Protein AF-A0A1L9BBX0-F1 (afdb_monomer_lite)

pLDDT: mean 75.52, std 17.62, range [35.19, 96.56]

Organism: NCBI:txid83449

Foldseek 3Di:
DDPVPQQDDQDQWFDDVPWIWGWDWDDPPQKIKIFTATPPPRHGQDIDMAGDDPVWDHKGWGWDPPPPPPHTWIWIDTPVFTFTFDQDPPRHTDTDTDDPVVVVVCCQCPDPVNVCVVVPVPVVVVVVVVVVVVVVVVVVVVVVVVVVVVPVPD

Secondary structure (DSSP, 8-state):
--TTSSSSS--SEEEETTEEEEEEEEE-SSEEEEEEEETTT--EEEEEEEE-SSSSPPPEEEEE-SSSSSPPEEEEE-SS-EEEEEEETTTEEEEEEPPHHHHHHHHHHTSHHHHHHHTT-HHHHHHHHHHHHHHHHHHHHHHHHHHHHTTS--

Structure (mmCIF, N/CA/C/O backbone):
data_AF-A0A1L9BBX0-F1
#
_entry.id   AF-A0A1L9BBX0-F1
#
loop_
_atom_site.group_PDB
_atom_site.id
_atom_site.type_symbol
_atom_site.label_atom_id
_atom_site.label_alt_id
_atom_site.label_comp_id
_atom_site.label_asym_id
_atom_site.label_entity_id
_atom_site.label_seq_id
_atom_site.pdbx_PDB_ins_code
_atom_site.Cartn_x
_atom_site.Cartn_y
_atom_site.Cartn_z
_atom_site.occupancy
_atom_site.B_iso_or_equiv
_atom_site.auth_seq_id
_atom_site.auth_comp_id
_atom_site.auth_asym_id
_atom_site.auth_atom_id
_atom_site.pdbx_PDB_model_num
ATOM 1 N N . MET A 1 1 ? 12.881 8.674 20.510 1.00 35.19 1 MET A N 1
ATOM 2 C CA . MET A 1 1 ? 12.602 7.347 19.919 1.00 35.19 1 MET A CA 1
ATOM 3 C C . MET A 1 1 ? 12.463 7.556 18.422 1.00 35.19 1 MET A C 1
ATOM 5 O O . MET A 1 1 ? 11.718 8.437 18.026 1.00 35.19 1 MET A O 1
ATOM 9 N N . GLY A 1 2 ? 13.317 6.915 17.624 1.00 35.50 2 GLY A N 1
ATOM 10 C CA . GLY A 1 2 ? 13.597 7.347 16.253 1.00 35.50 2 GLY A CA 1
ATOM 11 C C . GLY A 1 2 ? 12.516 6.970 15.239 1.00 35.50 2 GLY A C 1
ATOM 12 O O . GLY A 1 2 ? 12.117 5.810 15.169 1.00 35.50 2 GLY A O 1
ATOM 13 N N . LEU A 1 3 ? 12.173 7.936 14.378 1.00 42.09 3 LEU A N 1
ATOM 14 C CA . LEU A 1 3 ? 11.392 7.817 13.130 1.00 42.09 3 LEU A CA 1
ATOM 15 C C . LEU A 1 3 ? 11.859 6.675 12.189 1.00 42.09 3 LEU A C 1
ATOM 17 O O . LEU A 1 3 ? 11.175 6.315 11.237 1.00 42.09 3 LEU A O 1
ATOM 21 N N . VAL A 1 4 ? 13.023 6.080 12.467 1.00 42.28 4 VAL A N 1
ATOM 22 C CA . VAL A 1 4 ? 13.654 4.971 11.736 1.00 42.28 4 VAL A CA 1
ATOM 23 C C . VAL A 1 4 ? 12.970 3.615 11.995 1.00 42.28 4 VAL A C 1
ATOM 25 O O . VAL A 1 4 ? 13.026 2.737 11.135 1.00 42.28 4 VAL A O 1
ATOM 28 N N . ALA A 1 5 ? 12.295 3.418 13.135 1.00 38.25 5 ALA A N 1
ATOM 29 C CA . ALA A 1 5 ? 11.828 2.086 13.542 1.00 38.25 5 ALA A CA 1
ATOM 30 C C . ALA A 1 5 ? 10.525 1.601 12.864 1.00 38.25 5 ALA A C 1
ATOM 32 O O . ALA A 1 5 ? 10.367 0.394 12.713 1.00 38.25 5 ALA A O 1
ATOM 33 N N . ASN A 1 6 ? 9.645 2.501 12.399 1.00 43.81 6 ASN A N 1
ATOM 34 C CA . ASN A 1 6 ? 8.336 2.135 11.816 1.00 43.81 6 ASN A CA 1
ATOM 35 C C . ASN A 1 6 ? 8.305 2.055 10.283 1.00 43.81 6 ASN A C 1
ATOM 37 O O . ASN A 1 6 ? 7.325 1.599 9.712 1.00 43.81 6 ASN A O 1
ATOM 41 N N . SER A 1 7 ? 9.386 2.435 9.597 1.00 46.88 7 SER A N 1
ATOM 42 C CA . SER A 1 7 ? 9.485 2.265 8.134 1.00 46.88 7 SER A CA 1
ATOM 43 C C . SER A 1 7 ? 9.810 0.830 7.700 1.00 46.88 7 SER A C 1
ATOM 45 O O . SER A 1 7 ? 10.042 0.572 6.521 1.00 46.88 7 SER A O 1
ATOM 47 N N . ARG A 1 8 ? 9.889 -0.097 8.661 1.00 50.03 8 ARG A N 1
ATOM 48 C CA . ARG A 1 8 ? 10.220 -1.501 8.444 1.00 50.03 8 ARG A CA 1
ATOM 49 C C . ARG A 1 8 ? 9.019 -2.362 8.799 1.00 50.03 8 ARG A C 1
ATOM 51 O O . ARG A 1 8 ? 8.693 -2.464 9.977 1.00 50.03 8 ARG A O 1
ATOM 58 N N . ARG A 1 9 ? 8.547 -3.086 7.783 1.00 59.00 9 ARG A N 1
ATOM 59 C CA . ARG A 1 9 ? 7.517 -4.136 7.758 1.00 59.00 9 ARG A CA 1
ATOM 60 C C . ARG A 1 9 ? 6.216 -3.594 7.214 1.00 59.00 9 ARG A C 1
ATOM 62 O O . ARG A 1 9 ? 5.611 -2.715 7.814 1.00 59.00 9 ARG A O 1
ATOM 69 N N . ASP A 1 10 ? 5.840 -4.163 6.075 1.00 72.38 10 ASP A N 1
ATOM 70 C CA . ASP A 1 10 ? 4.476 -4.143 5.578 1.00 72.38 10 ASP A CA 1
ATOM 71 C C . ASP A 1 10 ? 3.521 -4.251 6.774 1.00 72.38 10 ASP A C 1
ATOM 73 O O . ASP A 1 10 ? 3.577 -5.265 7.482 1.00 72.38 10 ASP A O 1
ATOM 77 N N . PRO A 1 11 ? 2.738 -3.201 7.073 1.00 85.56 11 PRO A N 1
ATOM 78 C CA . PRO A 1 11 ? 1.849 -3.225 8.215 1.00 85.56 11 PRO A CA 1
ATOM 79 C C . PRO A 1 11 ? 0.874 -4.387 8.052 1.00 85.56 11 PRO A C 1
ATOM 81 O O . PRO A 1 11 ? 0.334 -4.608 6.972 1.00 85.56 11 PRO A O 1
ATOM 84 N N . ASP A 1 12 ? 0.653 -5.127 9.132 1.00 90.94 12 ASP A N 1
ATOM 85 C CA . ASP A 1 12 ? -0.443 -6.089 9.249 1.00 90.94 12 ASP A CA 1
ATOM 86 C C . ASP A 1 12 ? -1.745 -5.399 9.682 1.00 90.94 12 ASP A C 1
ATOM 88 O O . ASP A 1 12 ? -2.840 -5.944 9.525 1.00 90.94 12 ASP A O 1
ATOM 92 N N . THR A 1 13 ? -1.622 -4.183 10.216 1.00 91.50 13 THR A N 1
ATOM 93 C CA . THR A 1 13 ? -2.708 -3.350 10.716 1.00 91.50 13 THR A CA 1
ATOM 94 C C . THR A 1 13 ? -2.403 -1.868 10.512 1.00 91.50 13 THR A C 1
ATOM 96 O O . THR A 1 13 ? -1.253 -1.439 10.610 1.00 91.50 13 THR A O 1
ATOM 99 N N . VAL A 1 14 ? -3.440 -1.079 10.229 1.00 91.00 14 VAL A N 1
ATOM 100 C CA . VAL A 1 14 ? -3.355 0.380 10.070 1.00 91.00 14 VAL A CA 1
ATOM 101 C C . VAL A 1 14 ? -4.520 1.025 10.805 1.00 91.00 14 VAL A C 1
ATOM 103 O O . VAL A 1 14 ? -5.644 0.526 10.739 1.00 91.00 14 VAL A O 1
ATOM 106 N N . SER A 1 15 ? -4.259 2.125 11.504 1.00 89.81 15 SER A N 1
ATOM 107 C CA . SER A 1 15 ? -5.281 2.886 12.219 1.00 89.81 15 SER A CA 1
ATOM 108 C C . SER A 1 15 ? -5.286 4.329 11.734 1.00 89.81 15 SER A C 1
ATOM 110 O O . SER A 1 15 ? -4.220 4.929 11.646 1.00 89.81 15 SER A O 1
ATOM 112 N N . TRP A 1 16 ? -6.479 4.857 11.466 1.00 88.56 16 TRP A N 1
ATOM 113 C CA . TRP A 1 16 ? -6.719 6.259 11.120 1.00 88.56 16 TRP A CA 1
ATOM 114 C C . TRP A 1 16 ? -7.824 6.799 12.018 1.00 88.56 16 TRP A C 1
ATOM 116 O O . TRP A 1 16 ? -8.977 6.356 11.930 1.00 88.56 16 TRP A O 1
ATOM 126 N N . GLY A 1 17 ? -7.484 7.724 12.914 1.00 84.62 17 GLY A N 1
ATOM 127 C CA . GLY A 1 17 ? -8.410 8.196 13.943 1.00 84.62 17 GLY A CA 1
ATOM 128 C C . GLY A 1 17 ? -9.029 7.046 14.757 1.00 84.62 17 GLY A C 1
ATOM 129 O O . GLY A 1 17 ? -8.342 6.334 15.486 1.00 84.62 17 GLY A O 1
ATOM 130 N N . ASN A 1 18 ? -10.350 6.859 14.651 1.00 86.56 18 ASN A N 1
ATOM 131 C CA . ASN A 1 18 ? -11.093 5.803 15.355 1.00 86.56 18 ASN A CA 1
ATOM 132 C C . ASN A 1 18 ? -11.300 4.515 14.537 1.00 86.56 18 ASN A C 1
ATOM 134 O O . ASN A 1 18 ? -11.913 3.573 15.043 1.00 86.56 18 ASN A O 1
ATOM 138 N N . ALA A 1 19 ? -10.830 4.469 13.290 1.00 89.50 19 ALA A N 1
ATOM 139 C CA . ALA A 1 19 ? -10.958 3.311 12.419 1.00 89.50 19 ALA A CA 1
ATOM 140 C C . ALA A 1 19 ? -9.677 2.468 12.450 1.00 89.50 19 ALA A C 1
ATOM 142 O O . ALA A 1 19 ? -8.565 2.995 12.431 1.00 89.50 19 ALA A O 1
ATOM 143 N N . THR A 1 20 ? -9.828 1.142 12.462 1.00 92.50 20 THR A N 1
ATOM 144 C CA . THR A 1 20 ? -8.709 0.197 12.360 1.00 92.50 20 THR A CA 1
ATOM 145 C C . THR A 1 20 ? -8.972 -0.796 11.241 1.00 92.50 20 THR A C 1
ATOM 147 O O . THR A 1 20 ? -10.045 -1.400 11.168 1.00 92.50 20 THR A O 1
ATOM 150 N N . PHE A 1 21 ? -7.956 -1.006 10.413 1.00 93.88 21 PHE A N 1
ATOM 151 C CA . PHE A 1 21 ? -7.973 -1.901 9.271 1.00 93.88 21 PHE A CA 1
ATOM 152 C C . PHE A 1 21 ? -6.927 -3.000 9.453 1.00 93.88 21 PHE A C 1
ATOM 154 O O . PHE A 1 21 ? -5.814 -2.752 9.917 1.00 93.88 21 PHE A O 1
ATOM 161 N N . LEU A 1 22 ? -7.297 -4.224 9.095 1.00 95.31 22 LEU A N 1
ATOM 162 C CA . LEU A 1 22 ? -6.390 -5.353 8.945 1.00 95.31 22 LEU A CA 1
ATOM 163 C C . LEU A 1 22 ? -5.882 -5.369 7.507 1.00 95.31 22 LEU A C 1
ATOM 165 O O . LEU A 1 22 ? -6.669 -5.246 6.573 1.00 95.31 22 LEU A O 1
ATOM 169 N N . VAL A 1 23 ? -4.588 -5.581 7.326 1.00 94.94 23 VAL A N 1
ATOM 170 C CA . VAL A 1 23 ? -3.964 -5.685 6.009 1.00 94.94 23 VAL A CA 1
ATOM 171 C C . VAL A 1 23 ? -3.720 -7.158 5.714 1.00 94.94 23 VAL A C 1
ATOM 173 O O . VAL A 1 23 ? -3.018 -7.846 6.458 1.00 94.94 23 VAL A O 1
ATOM 176 N N . LYS A 1 24 ? -4.307 -7.673 4.631 1.00 95.62 24 LYS A N 1
ATOM 177 C CA . LYS A 1 24 ? -4.104 -9.063 4.205 1.00 95.62 24 LYS A CA 1
ATOM 178 C C . LYS A 1 24 ? -3.617 -9.137 2.775 1.00 95.62 24 LYS A C 1
ATOM 180 O O . LYS A 1 24 ? -4.115 -8.449 1.896 1.00 95.62 24 LYS A O 1
ATOM 185 N N . ARG A 1 25 ? -2.671 -10.041 2.544 1.00 94.38 25 ARG A N 1
ATOM 186 C CA . ARG A 1 25 ? -2.171 -10.368 1.210 1.00 94.38 25 ARG A CA 1
ATOM 187 C C . ARG A 1 25 ? -2.955 -11.548 0.652 1.00 94.38 25 ARG A C 1
ATOM 189 O O . ARG A 1 25 ? -3.165 -12.535 1.357 1.00 94.38 25 ARG A O 1
ATOM 196 N N . ARG A 1 26 ? -3.363 -11.450 -0.608 1.00 95.00 26 ARG A N 1
ATOM 197 C CA . ARG A 1 26 ? -4.092 -12.487 -1.338 1.00 95.00 26 ARG A CA 1
ATOM 198 C C . ARG A 1 26 ? -3.402 -12.752 -2.669 1.00 95.00 26 ARG A C 1
ATOM 200 O O . ARG A 1 26 ? -3.229 -11.847 -3.478 1.00 95.00 26 ARG A O 1
ATOM 207 N N . ASP A 1 27 ? -2.995 -13.998 -2.867 1.00 93.62 27 ASP A N 1
ATOM 208 C CA . ASP A 1 27 ? -2.361 -14.455 -4.102 1.00 93.62 27 ASP A CA 1
ATOM 209 C C . ASP A 1 27 ? -3.410 -14.611 -5.216 1.00 93.62 27 ASP A C 1
ATOM 211 O O . ASP A 1 27 ? -4.461 -15.223 -5.008 1.00 93.62 27 ASP A O 1
ATOM 215 N N . LEU A 1 28 ? -3.131 -14.026 -6.382 1.00 93.31 28 LEU A N 1
ATOM 216 C CA . LEU A 1 28 ? -3.946 -14.088 -7.599 1.00 93.31 28 LEU A CA 1
ATOM 217 C C . LEU A 1 28 ? -3.204 -14.810 -8.745 1.00 93.31 28 LEU A C 1
ATOM 219 O O . LEU A 1 28 ? -3.579 -14.692 -9.912 1.00 93.31 28 LEU A O 1
ATOM 223 N N . GLY A 1 29 ? -2.133 -15.545 -8.435 1.00 90.62 29 GLY A N 1
ATOM 224 C CA . GLY A 1 29 ? -1.326 -16.330 -9.366 1.00 90.62 29 GLY A CA 1
ATOM 225 C C . GLY A 1 29 ? -0.217 -15.517 -10.035 1.00 90.62 29 GLY A C 1
ATOM 226 O O . GLY A 1 29 ? 0.960 -15.770 -9.805 1.00 90.62 29 GLY A O 1
ATOM 227 N N . GLN A 1 30 ? -0.579 -14.549 -10.883 1.00 89.00 30 GLN A N 1
ATOM 228 C CA . GLN A 1 30 ? 0.385 -13.650 -11.557 1.00 89.00 30 GLN A CA 1
ATOM 229 C C . GLN A 1 30 ? 0.429 -12.239 -10.953 1.00 89.00 30 GLN A C 1
ATOM 231 O O . GLN A 1 30 ? 1.127 -11.350 -11.450 1.00 89.00 30 GLN A O 1
ATOM 236 N N . ALA A 1 31 ? -0.339 -12.031 -9.892 1.00 92.38 31 ALA A N 1
ATOM 237 C CA . ALA A 1 31 ? -0.417 -10.793 -9.147 1.00 92.38 31 ALA A CA 1
ATOM 238 C C . ALA A 1 31 ? -0.665 -11.106 -7.673 1.00 92.38 31 ALA A C 1
ATOM 240 O O . ALA A 1 31 ? -1.141 -12.185 -7.318 1.00 92.38 31 ALA A O 1
ATOM 241 N N . MET A 1 32 ? -0.399 -10.126 -6.824 1.00 94.00 32 MET A N 1
ATOM 242 C CA . MET A 1 32 ? -0.741 -10.155 -5.413 1.00 94.00 32 MET A CA 1
ATOM 243 C C . MET A 1 32 ? -1.624 -8.956 -5.107 1.00 94.00 32 MET A C 1
ATOM 245 O O . MET A 1 32 ? -1.288 -7.828 -5.462 1.00 94.00 32 MET A O 1
ATOM 249 N N . ALA A 1 33 ? -2.747 -9.217 -4.446 1.00 95.19 33 ALA A N 1
ATOM 250 C CA . ALA A 1 33 ? -3.599 -8.191 -3.875 1.00 95.19 33 ALA A CA 1
ATOM 251 C C . ALA A 1 33 ? -3.255 -7.961 -2.401 1.00 95.19 33 ALA A C 1
ATOM 253 O O . ALA A 1 33 ? -2.892 -8.889 -1.674 1.00 95.19 33 ALA A O 1
ATOM 254 N N . ILE A 1 34 ? -3.397 -6.720 -1.967 1.00 95.50 34 ILE A N 1
ATOM 255 C CA . ILE A 1 34 ? -3.357 -6.275 -0.587 1.00 95.50 34 ILE A CA 1
ATOM 256 C C . ILE A 1 34 ? -4.735 -5.706 -0.276 1.00 95.50 34 ILE A C 1
ATOM 258 O O . ILE A 1 34 ? -5.092 -4.632 -0.752 1.00 95.50 34 ILE A O 1
ATOM 262 N N . ASP A 1 35 ? -5.497 -6.444 0.518 1.00 96.56 35 ASP A N 1
ATOM 263 C CA . ASP A 1 35 ? -6.831 -6.072 0.961 1.00 96.56 35 ASP A CA 1
ATOM 264 C C . ASP A 1 35 ? -6.734 -5.348 2.319 1.00 96.56 35 ASP A C 1
ATOM 266 O O . ASP A 1 35 ? -6.091 -5.840 3.253 1.00 96.56 35 ASP A O 1
ATOM 270 N N . PHE A 1 36 ? -7.405 -4.202 2.443 1.00 95.62 36 PHE A N 1
ATOM 271 C CA . PHE A 1 36 ? -7.605 -3.469 3.695 1.00 95.62 36 PHE A CA 1
ATOM 272 C C . PHE A 1 36 ? -8.991 -3.810 4.230 1.00 95.62 36 PHE A C 1
ATOM 274 O O . PHE A 1 36 ? -9.999 -3.311 3.735 1.00 95.62 36 PHE A O 1
ATOM 281 N N . LEU A 1 37 ? -9.062 -4.685 5.226 1.00 95.44 37 LEU A N 1
ATOM 282 C CA . LEU A 1 37 ? -10.319 -5.147 5.803 1.00 95.44 37 LEU A CA 1
ATOM 283 C C . LEU A 1 37 ? -10.650 -4.323 7.037 1.00 95.44 37 LEU A C 1
ATOM 285 O O . LEU A 1 37 ? -9.800 -4.173 7.915 1.00 95.44 37 LEU A O 1
ATOM 289 N N . ARG A 1 38 ? -11.878 -3.827 7.158 1.00 93.81 38 ARG A N 1
ATOM 290 C CA . ARG A 1 38 ? -12.295 -3.154 8.391 1.00 93.81 38 ARG A CA 1
ATOM 291 C C . ARG A 1 38 ? -12.325 -4.163 9.532 1.00 93.81 38 ARG A C 1
ATOM 293 O O . ARG A 1 38 ? -12.735 -5.311 9.361 1.00 93.81 38 ARG A O 1
ATOM 300 N N . ARG A 1 39 ? -11.840 -3.761 10.704 1.00 93.19 39 ARG A N 1
ATOM 301 C CA . ARG A 1 39 ? -11.717 -4.672 11.848 1.00 93.19 39 ARG A CA 1
ATOM 302 C C . ARG A 1 39 ? -13.062 -5.018 12.498 1.00 93.19 39 ARG A C 1
ATOM 304 O O . ARG A 1 39 ? -13.150 -6.049 13.159 1.00 93.19 39 ARG A O 1
ATOM 311 N N . ASP A 1 40 ? -14.063 -4.160 12.352 1.00 92.25 40 ASP A N 1
ATOM 312 C CA . ASP A 1 40 ? -15.390 -4.283 12.959 1.00 92.25 40 ASP A CA 1
ATOM 313 C C . ASP A 1 40 ? -16.285 -5.305 12.246 1.00 92.25 40 ASP A C 1
ATOM 315 O O . ASP A 1 40 ? -16.916 -6.122 12.914 1.00 92.25 40 ASP A O 1
ATOM 319 N N . ASP A 1 41 ? -16.314 -5.290 10.913 1.00 93.12 41 ASP A N 1
ATOM 320 C CA . ASP A 1 41 ? -17.180 -6.154 10.099 1.00 93.12 41 ASP A CA 1
ATOM 321 C C . ASP A 1 41 ? -16.413 -7.161 9.218 1.00 93.12 41 ASP A C 1
ATOM 323 O O . ASP A 1 41 ? -17.004 -8.111 8.702 1.00 93.12 41 ASP A O 1
ATOM 327 N N . GLY A 1 42 ? -15.094 -7.000 9.072 1.00 93.44 42 GLY A N 1
ATOM 328 C CA . GLY A 1 42 ? -14.256 -7.840 8.218 1.00 93.44 42 GLY A CA 1
ATOM 329 C C . GLY A 1 42 ? -14.431 -7.589 6.718 1.00 93.44 42 GLY A C 1
ATOM 330 O O . GLY A 1 42 ? -13.843 -8.321 5.921 1.00 93.44 42 GLY A O 1
ATOM 331 N N . ASN A 1 43 ? -15.209 -6.584 6.312 1.00 94.38 43 ASN A N 1
ATOM 332 C CA . ASN A 1 43 ? -15.413 -6.245 4.911 1.00 94.38 43 ASN A CA 1
ATOM 333 C C . ASN A 1 43 ? -14.169 -5.571 4.331 1.00 94.38 43 ASN A C 1
ATOM 335 O O . ASN A 1 43 ? -13.488 -4.788 4.997 1.00 94.38 43 ASN A O 1
ATOM 339 N N . VAL A 1 44 ? -13.887 -5.849 3.058 1.00 94.88 44 VAL A N 1
ATOM 340 C CA . VAL A 1 44 ? -12.811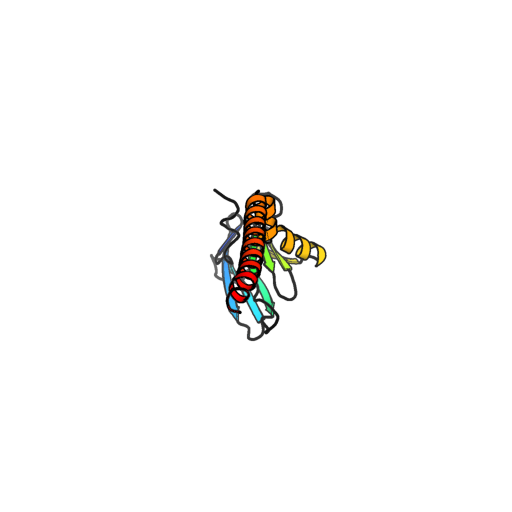 -5.180 2.318 1.00 94.88 44 VAL A CA 1
ATOM 341 C C . VAL A 1 44 ? -13.229 -3.734 2.058 1.00 94.88 44 VAL A C 1
ATOM 343 O O . VAL A 1 44 ? -14.217 -3.485 1.372 1.00 94.88 44 VAL A O 1
ATOM 346 N N . ALA A 1 45 ? -12.489 -2.789 2.630 1.00 94.25 45 ALA A N 1
ATOM 347 C CA . ALA A 1 45 ? -12.672 -1.362 2.405 1.00 94.25 45 ALA A CA 1
ATOM 348 C C . ALA A 1 45 ? -11.966 -0.889 1.131 1.00 94.25 45 ALA A C 1
ATOM 350 O O . ALA A 1 45 ? -12.502 -0.029 0.444 1.00 94.25 45 ALA A O 1
ATOM 351 N N . GLU A 1 46 ? -10.790 -1.447 0.835 1.00 95.50 46 GLU A N 1
ATOM 352 C CA . GLU A 1 46 ? -10.009 -1.152 -0.369 1.00 95.50 46 GLU A CA 1
ATOM 353 C C . GLU A 1 46 ? -9.076 -2.322 -0.705 1.00 95.50 46 GLU A C 1
ATOM 355 O O . GLU A 1 46 ? -8.707 -3.098 0.183 1.00 95.50 46 GLU A O 1
ATOM 360 N N . SER A 1 47 ? -8.695 -2.454 -1.976 1.00 95.62 47 SER A N 1
ATOM 361 C CA . SER A 1 47 ? -7.740 -3.460 -2.441 1.00 95.62 47 SER A CA 1
ATOM 362 C C . SER A 1 47 ? -6.762 -2.866 -3.450 1.00 95.62 47 SER A C 1
ATOM 364 O O . SER A 1 47 ? -7.165 -2.263 -4.440 1.00 95.62 47 SER A O 1
ATOM 366 N N . ILE A 1 48 ? -5.468 -3.082 -3.225 1.00 94.44 48 ILE A N 1
ATOM 367 C CA . ILE A 1 48 ? -4.410 -2.742 -4.183 1.00 94.44 48 ILE A CA 1
ATOM 368 C C . ILE A 1 48 ? -3.865 -4.034 -4.762 1.00 94.44 48 ILE A C 1
ATOM 370 O O . ILE A 1 48 ? -3.521 -4.937 -4.007 1.00 94.44 48 ILE A O 1
ATOM 374 N N . ALA A 1 49 ? -3.718 -4.122 -6.080 1.00 93.88 49 ALA A N 1
ATOM 375 C CA . ALA A 1 49 ? -3.116 -5.281 -6.723 1.00 93.88 49 ALA A CA 1
ATOM 376 C C . ALA A 1 49 ? -1.909 -4.879 -7.566 1.00 93.88 49 ALA A C 1
ATOM 378 O O . ALA A 1 49 ? -1.918 -3.856 -8.240 1.00 93.88 49 ALA A O 1
ATOM 379 N N . GLY A 1 50 ? -0.874 -5.713 -7.551 1.00 90.81 50 GLY A N 1
ATOM 380 C CA . GLY A 1 50 ? 0.298 -5.537 -8.400 1.00 90.81 50 GLY A CA 1
ATOM 381 C C . GLY A 1 50 ? 0.812 -6.864 -8.926 1.00 90.81 50 G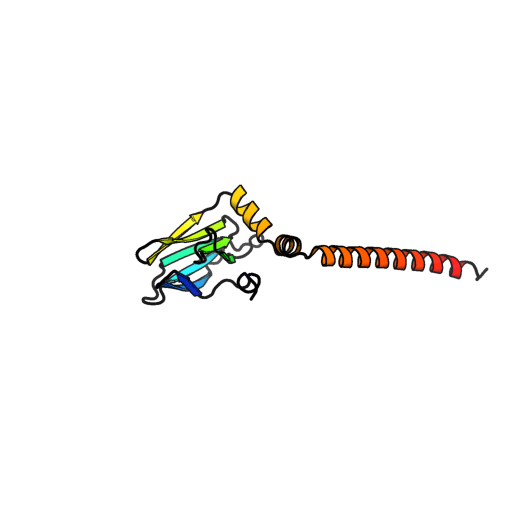LY A C 1
ATOM 382 O O . GLY A 1 50 ? 0.652 -7.902 -8.279 1.00 90.81 50 GLY A O 1
ATOM 383 N N . ARG A 1 51 ? 1.422 -6.834 -10.110 1.00 89.56 51 ARG A N 1
ATOM 384 C CA . ARG A 1 51 ? 2.014 -8.018 -10.742 1.00 89.56 51 ARG A CA 1
ATOM 385 C C . ARG A 1 51 ? 3.217 -8.528 -9.946 1.00 89.56 51 ARG A C 1
ATOM 387 O O . ARG A 1 51 ? 3.964 -7.743 -9.375 1.00 89.56 51 ARG A O 1
ATOM 394 N N . THR A 1 52 ? 3.402 -9.846 -9.937 1.00 85.06 52 THR A N 1
ATOM 395 C CA . THR A 1 52 ? 4.473 -10.542 -9.194 1.00 85.06 52 THR A CA 1
ATOM 396 C C . THR A 1 52 ? 5.274 -11.480 -10.099 1.00 85.06 52 THR A C 1
ATOM 398 O O . THR A 1 52 ? 5.573 -12.614 -9.724 1.00 85.06 52 THR A O 1
ATOM 401 N N . ASP A 1 53 ? 5.541 -11.063 -11.339 1.00 82.94 53 ASP A N 1
ATOM 402 C CA . ASP A 1 53 ? 6.348 -11.859 -12.267 1.00 82.94 53 ASP A CA 1
ATOM 403 C C . ASP A 1 53 ? 7.847 -11.861 -11.894 1.00 82.94 53 ASP A C 1
ATOM 405 O O . ASP A 1 53 ? 8.259 -11.265 -10.906 1.00 82.94 53 ASP A O 1
ATOM 409 N N . LEU A 1 54 ? 8.683 -12.561 -12.671 1.00 73.00 54 LEU A N 1
ATOM 410 C CA . LEU A 1 54 ? 10.114 -12.738 -12.369 1.00 73.00 54 LEU A CA 1
ATOM 411 C C . LEU A 1 54 ? 10.924 -11.429 -12.311 1.00 73.00 54 LEU A C 1
ATOM 413 O O . LEU A 1 54 ? 12.061 -11.451 -11.844 1.00 73.00 54 LEU A O 1
ATOM 417 N N . VAL A 1 55 ? 10.381 -10.325 -12.828 1.00 84.00 55 VAL A N 1
ATOM 418 C CA . VAL A 1 55 ? 11.036 -9.010 -12.855 1.00 84.00 55 VAL A CA 1
ATOM 419 C C . VAL A 1 55 ? 10.431 -8.080 -11.803 1.00 84.00 55 VAL A C 1
ATOM 421 O O . VAL A 1 55 ? 11.123 -7.210 -11.280 1.00 84.00 55 VAL A O 1
ATOM 424 N N . CYS A 1 56 ? 9.154 -8.275 -11.484 1.00 80.00 56 CYS A N 1
ATOM 425 C CA . CYS A 1 56 ? 8.400 -7.445 -10.563 1.00 80.00 56 CYS A CA 1
ATOM 426 C C . CYS A 1 56 ? 8.521 -7.913 -9.108 1.00 80.00 56 CYS A C 1
ATOM 428 O O . CYS A 1 56 ? 8.168 -9.040 -8.757 1.00 80.00 56 CYS A O 1
ATOM 430 N N . GLU A 1 57 ? 8.932 -7.002 -8.227 1.00 80.56 57 GLU A N 1
ATOM 431 C CA . GLU A 1 57 ? 8.825 -7.226 -6.786 1.00 80.56 57 GLU A CA 1
ATOM 432 C C . GLU A 1 57 ? 7.348 -7.225 -6.345 1.00 80.56 57 GLU A C 1
ATOM 434 O O . GLU A 1 57 ? 6.529 -6.491 -6.913 1.00 80.56 57 GLU A O 1
ATOM 439 N N . PRO A 1 58 ? 6.976 -8.034 -5.334 1.00 82.19 58 PRO A N 1
ATOM 440 C CA . PRO A 1 58 ? 5.633 -7.998 -4.775 1.00 82.19 58 PRO A CA 1
ATOM 441 C C . PRO A 1 58 ? 5.242 -6.613 -4.249 1.00 82.19 58 PRO A C 1
ATOM 443 O O . PRO A 1 58 ? 6.108 -5.853 -3.827 1.00 82.19 58 PRO A O 1
ATOM 446 N N . PRO A 1 59 ? 3.937 -6.289 -4.190 1.00 87.31 59 PRO A N 1
ATOM 447 C CA . PRO A 1 59 ? 3.483 -5.031 -3.618 1.00 87.31 59 PRO A CA 1
ATOM 448 C C . PRO A 1 59 ? 4.021 -4.811 -2.200 1.00 87.31 59 PRO A C 1
ATOM 450 O O . PRO A 1 59 ? 3.900 -5.689 -1.336 1.00 87.31 59 PRO A O 1
ATOM 453 N N . HIS A 1 60 ? 4.580 -3.631 -1.957 1.00 86.50 60 HIS A N 1
ATOM 454 C CA . HIS A 1 60 ? 5.147 -3.222 -0.675 1.00 86.50 60 HIS A CA 1
ATOM 455 C C . HIS A 1 60 ? 4.378 -2.045 -0.096 1.00 86.50 60 HIS A C 1
ATOM 457 O O . HIS A 1 60 ? 3.929 -1.171 -0.836 1.00 86.50 60 HIS A O 1
ATOM 463 N N . LEU A 1 61 ? 4.253 -2.022 1.228 1.00 88.12 61 LEU A N 1
ATOM 464 C CA . LEU A 1 61 ? 3.559 -0.988 1.979 1.00 88.12 61 LEU A CA 1
ATOM 465 C C . LEU A 1 61 ? 4.478 -0.322 3.000 1.00 88.12 61 LEU A C 1
ATOM 467 O O . LEU A 1 61 ? 5.314 -0.964 3.640 1.00 88.12 61 LEU A O 1
ATOM 471 N N . MET A 1 62 ? 4.274 0.974 3.203 1.00 86.56 62 MET A N 1
ATOM 472 C CA . MET A 1 62 ? 4.990 1.775 4.188 1.00 86.56 62 MET A CA 1
ATOM 473 C C . MET A 1 62 ? 4.050 2.797 4.816 1.00 86.56 62 MET A C 1
ATOM 475 O O . MET A 1 62 ? 3.217 3.372 4.129 1.00 86.56 62 MET A O 1
ATOM 479 N N . LEU A 1 63 ? 4.224 3.070 6.106 1.00 85.75 63 LEU A N 1
ATOM 480 C CA . LEU A 1 63 ? 3.534 4.172 6.774 1.00 85.75 63 LEU A CA 1
ATOM 481 C C . LEU A 1 63 ? 4.370 5.448 6.655 1.00 85.75 63 LEU A C 1
ATOM 483 O O . LEU A 1 63 ? 5.548 5.454 7.032 1.00 85.75 63 LEU A O 1
ATOM 487 N N . LEU A 1 64 ? 3.771 6.505 6.117 1.00 82.19 64 LEU A N 1
ATOM 488 C CA . LEU A 1 64 ? 4.381 7.815 5.916 1.00 82.19 64 LEU A CA 1
ATOM 489 C C . LEU A 1 64 ? 3.369 8.887 6.305 1.00 82.19 64 LEU A C 1
ATOM 491 O O . LEU A 1 64 ? 2.288 8.897 5.750 1.00 82.19 64 LEU A O 1
ATOM 495 N N . ASP A 1 65 ? 3.748 9.779 7.213 1.00 83.06 65 ASP A N 1
ATOM 496 C CA . ASP A 1 65 ? 3.023 11.026 7.476 1.00 83.06 65 ASP A CA 1
ATOM 497 C C . ASP A 1 65 ? 3.446 12.041 6.401 1.00 83.06 65 ASP A C 1
ATOM 499 O O . ASP A 1 65 ? 4.576 12.550 6.418 1.00 83.06 65 ASP A O 1
ATOM 503 N N . ARG A 1 66 ? 2.608 12.192 5.370 1.00 80.62 66 ARG A N 1
ATOM 504 C CA . ARG A 1 66 ? 2.913 12.959 4.155 1.00 80.62 66 ARG A CA 1
ATOM 505 C C . ARG A 1 66 ? 2.695 14.453 4.355 1.00 80.62 66 ARG A C 1
ATOM 507 O O . ARG A 1 66 ? 3.449 15.243 3.780 1.00 80.62 66 ARG A O 1
ATOM 514 N N . ASP A 1 67 ? 1.668 14.836 5.100 1.00 81.12 67 ASP A N 1
ATOM 515 C CA . ASP A 1 67 ? 1.243 16.227 5.268 1.00 81.12 67 ASP A CA 1
ATOM 516 C C . ASP A 1 67 ? 1.611 16.830 6.636 1.00 81.12 67 ASP A C 1
ATOM 518 O O . ASP A 1 67 ? 1.521 18.049 6.811 1.00 81.12 67 ASP A O 1
ATOM 522 N N . GLY A 1 68 ? 2.159 16.025 7.549 1.00 79.69 68 GLY A N 1
ATOM 523 C CA . GLY A 1 68 ? 2.658 16.459 8.849 1.00 79.69 68 GLY A CA 1
ATOM 524 C C . GLY A 1 68 ? 1.555 16.656 9.883 1.00 79.69 68 GLY A C 1
ATOM 525 O O . GLY A 1 68 ? 1.771 17.399 10.848 1.00 79.69 68 GLY A O 1
ATOM 526 N N . ASP A 1 69 ? 0.382 16.056 9.681 1.00 79.75 69 ASP A N 1
ATOM 527 C CA . ASP A 1 69 ? -0.752 16.153 10.601 1.00 79.75 69 ASP A CA 1
ATOM 528 C C . ASP A 1 69 ? -0.652 15.180 11.796 1.00 79.75 69 ASP A C 1
ATOM 530 O O . ASP A 1 69 ? -1.393 15.311 12.776 1.00 79.75 69 ASP A O 1
ATOM 534 N N . GLY A 1 70 ? 0.332 14.274 11.768 1.00 79.56 70 GLY A N 1
ATOM 535 C CA . GLY A 1 70 ? 0.583 13.269 12.797 1.00 79.56 70 GLY A CA 1
ATOM 536 C C . GLY A 1 70 ? -0.160 11.945 12.588 1.00 79.56 70 GLY A C 1
ATOM 537 O O . GLY A 1 70 ? 0.066 11.011 13.365 1.00 79.56 70 GLY A O 1
ATOM 538 N N . GLU A 1 71 ? -0.991 11.828 11.554 1.00 82.38 71 GLU A N 1
ATOM 539 C CA . GLU A 1 71 ? -1.641 10.598 11.109 1.00 82.38 71 GLU A CA 1
ATOM 540 C C . GLU A 1 71 ? -0.894 10.051 9.882 1.00 82.38 71 GLU A C 1
ATOM 542 O O . GLU A 1 71 ? -0.768 10.690 8.847 1.00 82.38 71 GLU A O 1
ATOM 547 N N . ALA A 1 72 ? -0.370 8.827 9.969 1.00 84.31 72 ALA A N 1
ATOM 548 C CA . ALA A 1 72 ? 0.394 8.266 8.856 1.00 84.31 72 ALA A CA 1
ATOM 549 C C . ALA A 1 72 ? -0.524 7.725 7.750 1.00 84.31 72 ALA A C 1
ATOM 551 O O . ALA A 1 72 ? -1.383 6.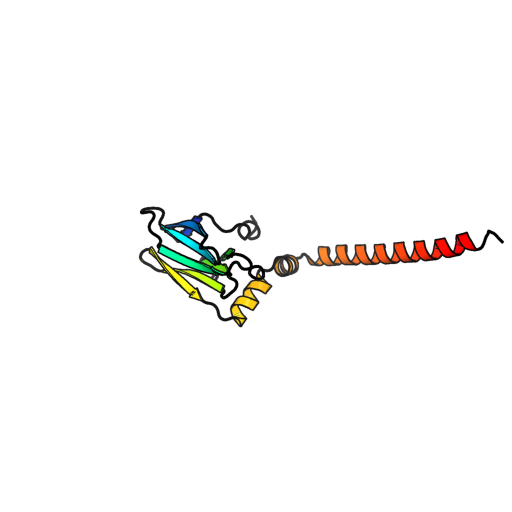879 8.007 1.00 84.31 72 ALA A O 1
ATOM 552 N N . GLU A 1 73 ? -0.286 8.099 6.498 1.00 88.62 73 GLU A N 1
ATOM 553 C CA . GLU A 1 73 ? -0.870 7.432 5.338 1.00 88.62 73 GLU A CA 1
ATOM 554 C C . GLU A 1 73 ? -0.099 6.167 4.947 1.00 88.62 73 GLU A C 1
ATOM 556 O O . GLU A 1 73 ? 1.074 5.970 5.283 1.00 88.62 73 GLU A O 1
ATOM 561 N N . VAL A 1 74 ? -0.765 5.279 4.204 1.00 91.44 74 VAL A N 1
ATOM 562 C CA . VAL A 1 74 ? -0.135 4.053 3.702 1.00 91.44 74 VAL A CA 1
ATOM 563 C C . VAL A 1 74 ? 0.360 4.303 2.291 1.00 91.44 74 VAL A C 1
ATOM 565 O O . VAL A 1 74 ? -0.410 4.289 1.337 1.00 91.44 74 VAL A O 1
ATOM 568 N N . TYR A 1 75 ? 1.659 4.495 2.146 1.00 90.75 75 TYR A N 1
ATOM 569 C CA . TYR A 1 75 ? 2.316 4.457 0.852 1.00 90.75 75 TYR A CA 1
ATOM 570 C C . TYR A 1 75 ? 2.400 3.022 0.342 1.00 90.75 75 TYR A C 1
ATOM 572 O O . TYR A 1 75 ? 2.762 2.115 1.095 1.00 90.75 75 TYR A O 1
ATOM 580 N N . PHE A 1 76 ? 2.117 2.821 -0.940 1.00 90.81 76 PHE A N 1
ATOM 581 C CA . PHE A 1 76 ? 2.292 1.539 -1.606 1.00 90.81 76 PHE A CA 1
ATOM 582 C C . PHE A 1 76 ? 3.156 1.664 -2.855 1.00 90.81 76 PHE A C 1
ATOM 584 O O . PHE A 1 76 ? 3.132 2.674 -3.565 1.00 90.81 76 PHE A O 1
ATOM 591 N N . THR A 1 77 ? 3.884 0.592 -3.151 1.00 89.25 77 THR A N 1
ATOM 592 C CA . THR A 1 77 ? 4.605 0.420 -4.413 1.00 89.25 77 THR A CA 1
ATOM 593 C C . THR A 1 77 ? 4.250 -0.923 -5.014 1.00 89.25 77 THR A C 1
ATOM 595 O O . THR A 1 77 ? 4.397 -1.948 -4.350 1.00 89.25 77 THR A O 1
ATOM 598 N N . THR A 1 78 ? 3.836 -0.929 -6.271 1.00 89.44 78 THR A N 1
ATOM 599 C CA . THR A 1 78 ? 3.755 -2.127 -7.104 1.00 89.44 78 THR A CA 1
ATOM 600 C C . THR A 1 78 ? 4.747 -2.000 -8.260 1.00 89.44 78 THR A C 1
ATOM 602 O O . THR A 1 78 ? 5.486 -1.018 -8.363 1.00 89.44 78 THR A O 1
ATOM 605 N N . CYS A 1 79 ? 4.774 -3.005 -9.133 1.00 85.75 79 CYS A N 1
ATOM 606 C CA . CYS A 1 79 ? 5.555 -2.941 -10.364 1.00 85.75 79 CYS A CA 1
ATOM 607 C C . CYS A 1 79 ? 5.029 -1.885 -11.347 1.00 85.75 79 CYS A C 1
ATOM 609 O O . CYS A 1 79 ? 5.806 -1.279 -12.078 1.00 85.75 79 CYS A O 1
ATOM 611 N N . ASP A 1 80 ? 3.711 -1.679 -11.356 1.00 85.44 80 ASP A N 1
ATOM 612 C CA . ASP A 1 80 ? 3.021 -0.876 -12.365 1.00 85.44 80 ASP A CA 1
ATOM 613 C C . ASP A 1 80 ? 2.714 0.544 -11.865 1.00 85.44 80 ASP A C 1
ATOM 615 O O . ASP A 1 80 ? 2.557 1.466 -12.662 1.00 85.44 80 ASP A O 1
ATOM 619 N N . GLU A 1 81 ? 2.619 0.735 -10.547 1.00 90.38 81 GLU A N 1
ATOM 620 C CA . GLU A 1 81 ? 2.179 1.992 -9.953 1.00 90.38 81 GLU A CA 1
ATOM 621 C C . GLU A 1 81 ? 2.730 2.208 -8.538 1.00 90.38 81 GLU A C 1
ATOM 623 O O . GLU A 1 81 ? 3.327 1.345 -7.889 1.00 90.38 81 GLU A O 1
ATOM 628 N N . SER A 1 82 ? 2.563 3.421 -8.028 1.00 91.38 82 SER A N 1
ATOM 629 C CA . SER A 1 82 ? 2.815 3.750 -6.629 1.00 91.38 82 SER A CA 1
ATOM 630 C C . SER A 1 82 ? 1.858 4.846 -6.201 1.00 91.38 82 SER A C 1
ATOM 632 O O . SER A 1 82 ? 1.440 5.671 -7.015 1.00 91.38 82 SER A O 1
ATOM 634 N N . GLY A 1 83 ? 1.515 4.872 -4.924 1.00 92.81 83 GLY A N 1
ATOM 635 C CA . GLY A 1 83 ? 0.502 5.795 -4.443 1.00 92.81 83 GLY A CA 1
ATOM 636 C C . GLY A 1 83 ? 0.343 5.776 -2.940 1.00 92.81 83 GLY A C 1
ATOM 637 O O . GLY A 1 83 ? 1.163 5.206 -2.221 1.00 92.81 83 GLY A O 1
ATOM 638 N N . PHE A 1 84 ? -0.733 6.397 -2.479 1.00 92.81 84 PHE A N 1
ATOM 639 C CA . PHE A 1 84 ? -1.143 6.392 -1.084 1.00 92.81 84 PHE A CA 1
ATOM 640 C C . PHE A 1 84 ? -2.550 5.824 -0.945 1.00 92.81 84 PHE A C 1
ATOM 642 O O . PHE A 1 84 ? -3.426 6.121 -1.753 1.00 92.81 84 PHE A O 1
ATOM 649 N N . VAL A 1 85 ? -2.776 5.042 0.103 1.00 93.81 85 VAL A N 1
ATOM 650 C CA . VAL A 1 85 ? -4.116 4.800 0.632 1.00 93.81 85 VAL A CA 1
ATOM 651 C C . VAL A 1 85 ? -4.377 5.858 1.686 1.00 93.81 85 VAL A C 1
ATOM 653 O O . VAL A 1 85 ? -3.647 5.949 2.678 1.00 93.81 85 VAL A O 1
ATOM 656 N N . VAL A 1 86 ? -5.414 6.653 1.451 1.00 91.62 86 VAL A N 1
ATOM 657 C CA . VAL A 1 86 ? -5.846 7.734 2.333 1.00 91.62 86 VAL A CA 1
ATOM 658 C C . VAL A 1 86 ? -7.197 7.396 2.944 1.00 91.62 86 VAL A C 1
ATOM 660 O O . VAL A 1 86 ? -8.069 6.823 2.287 1.00 91.62 86 VAL A O 1
ATOM 663 N N . HIS A 1 87 ? -7.388 7.770 4.205 1.00 89.06 87 HIS A N 1
ATOM 664 C CA . HIS A 1 87 ? -8.677 7.654 4.868 1.00 89.06 87 HIS A CA 1
ATOM 665 C C . HIS A 1 87 ? -9.479 8.941 4.670 1.00 89.06 87 HIS A C 1
ATOM 667 O O . HIS A 1 87 ? -9.061 10.024 5.076 1.00 89.06 87 HIS A O 1
ATOM 673 N N . ARG A 1 88 ? -10.653 8.827 4.047 1.00 82.94 88 ARG A N 1
ATOM 674 C CA . ARG A 1 88 ? -11.616 9.923 3.918 1.00 82.94 88 ARG A CA 1
ATOM 675 C C . ARG A 1 88 ? -12.792 9.683 4.858 1.00 82.94 88 ARG A C 1
ATOM 677 O O . ARG A 1 88 ? -13.159 8.546 5.152 1.00 82.94 88 ARG A O 1
ATOM 684 N N . GLY A 1 89 ? -13.362 10.778 5.365 1.00 76.38 89 GLY A N 1
ATOM 685 C CA . GLY A 1 89 ? -14.433 10.744 6.363 1.00 76.38 89 GLY A CA 1
ATOM 686 C C . GLY A 1 89 ? -15.540 9.735 6.028 1.00 76.38 89 GLY A C 1
ATOM 687 O O . GLY A 1 89 ? -15.908 9.562 4.870 1.00 76.38 89 GLY A O 1
ATOM 688 N N . GLY A 1 90 ? -16.068 9.062 7.055 1.00 74.38 90 GLY A N 1
ATOM 689 C CA . GLY A 1 90 ? -17.068 7.999 6.892 1.00 74.38 90 GLY A CA 1
ATOM 690 C C . GLY A 1 90 ? -16.495 6.583 6.747 1.00 74.38 90 GLY A C 1
ATOM 691 O O . GLY A 1 90 ? -17.229 5.684 6.342 1.00 74.38 90 GLY A O 1
ATOM 692 N N . GLY A 1 91 ? -15.215 6.360 7.073 1.00 75.12 91 GLY A N 1
ATOM 693 C CA . GLY A 1 91 ? -14.606 5.024 7.036 1.00 75.12 91 GLY A CA 1
ATOM 694 C C . GLY A 1 91 ? -14.279 4.534 5.624 1.00 75.12 91 GLY A C 1
ATOM 695 O O . GLY A 1 91 ? -14.114 3.329 5.412 1.00 75.12 91 GLY A O 1
ATOM 696 N N . GLN A 1 92 ? -14.239 5.444 4.646 1.00 86.25 92 GLN A N 1
ATOM 697 C CA . GLN A 1 92 ? -13.869 5.123 3.273 1.00 86.25 92 GLN A CA 1
ATOM 698 C C . GLN A 1 92 ? -12.365 5.274 3.096 1.00 86.25 92 GLN A C 1
ATOM 700 O O . GLN A 1 92 ? -11.773 6.284 3.474 1.00 86.25 92 GLN A O 1
ATOM 705 N N . LEU A 1 93 ? -11.756 4.258 2.500 1.00 92.31 93 LEU A N 1
ATOM 706 C CA . LEU A 1 93 ? -10.394 4.340 2.008 1.00 92.31 93 LEU A CA 1
ATOM 707 C C . LEU A 1 93 ? -10.438 4.738 0.535 1.00 92.31 93 LEU A C 1
ATOM 709 O O . LEU A 1 93 ? -11.389 4.409 -0.172 1.00 92.31 93 LEU A O 1
ATOM 713 N N . MET A 1 94 ? -9.436 5.492 0.100 1.00 92.81 94 MET A N 1
ATOM 714 C CA . MET A 1 94 ? -9.259 5.865 -1.296 1.00 92.81 94 MET A CA 1
ATOM 715 C C . MET A 1 94 ? -7.801 5.703 -1.696 1.00 92.81 94 MET A C 1
ATOM 717 O O . MET A 1 94 ? -6.899 5.996 -0.912 1.00 92.81 94 MET A O 1
ATOM 721 N N . VAL A 1 95 ? -7.582 5.291 -2.941 1.00 93.62 95 VAL A N 1
ATOM 722 C CA . VAL A 1 95 ? -6.255 5.221 -3.552 1.00 93.62 95 VAL A CA 1
ATOM 723 C C . VAL A 1 95 ? -5.961 6.523 -4.295 1.00 93.62 95 VAL A C 1
ATOM 725 O O . VAL A 1 95 ? -6.660 6.894 -5.237 1.00 93.62 95 VAL A O 1
ATOM 728 N N . GLU A 1 96 ? -4.901 7.210 -3.885 1.00 93.62 96 GLU A N 1
ATOM 729 C CA . GLU A 1 96 ? -4.320 8.351 -4.590 1.00 93.62 96 GLU A CA 1
ATOM 730 C C . GLU A 1 96 ? -3.058 7.887 -5.325 1.00 93.62 96 GLU A C 1
ATOM 732 O O . GLU A 1 96 ? -2.008 7.673 -4.714 1.00 93.62 96 GLU A O 1
ATOM 737 N N . GLN A 1 97 ? -3.160 7.707 -6.643 1.00 92.12 97 GLN A N 1
ATOM 738 C CA . GLN A 1 97 ? -2.011 7.367 -7.482 1.00 92.12 97 GLN A CA 1
ATOM 739 C C . GLN A 1 97 ? -1.065 8.560 -7.616 1.00 92.12 97 GLN A C 1
ATOM 741 O O . GLN A 1 97 ? -1.495 9.702 -7.789 1.00 92.12 97 GLN A O 1
ATOM 746 N N . LEU A 1 98 ? 0.234 8.279 -7.580 1.00 89.75 98 LEU A N 1
ATOM 747 C CA . LEU A 1 98 ? 1.275 9.270 -7.814 1.00 89.75 98 LEU A CA 1
ATOM 748 C C . LEU A 1 98 ? 1.758 9.194 -9.253 1.00 89.75 98 LEU A C 1
ATOM 750 O O . LEU A 1 98 ? 1.888 8.115 -9.831 1.00 89.75 98 LEU A O 1
ATOM 754 N N . GLY A 1 99 ? 2.117 10.349 -9.808 1.00 87.88 99 GLY A N 1
ATOM 755 C CA . GLY A 1 99 ? 2.865 10.371 -11.056 1.00 87.88 99 GLY A CA 1
ATOM 756 C C . GLY A 1 99 ? 4.262 9.770 -10.869 1.00 87.88 99 GLY A C 1
ATOM 757 O O . GLY A 1 99 ? 4.897 9.958 -9.830 1.00 87.88 99 GLY A O 1
ATOM 758 N N . GLU A 1 100 ? 4.793 9.131 -11.913 1.00 82.00 100 GLU A N 1
ATOM 759 C CA . GLU A 1 100 ? 6.171 8.615 -11.955 1.00 82.00 100 GLU A CA 1
ATOM 760 C C . GLU A 1 100 ? 7.247 9.567 -11.390 1.00 82.00 100 GLU A C 1
ATOM 762 O O . GLU A 1 100 ? 8.048 9.128 -10.563 1.00 82.00 100 GLU A O 1
ATOM 767 N N . PRO A 1 101 ? 7.294 10.875 -11.733 1.00 82.38 101 PRO A N 1
ATOM 768 C CA . PRO A 1 101 ? 8.323 11.759 -11.179 1.00 82.38 101 PRO A CA 1
ATOM 769 C C . PRO A 1 101 ? 8.208 11.962 -9.658 1.00 82.38 101 PRO A C 1
ATOM 771 O O . PRO A 1 101 ? 9.223 12.151 -8.983 1.00 82.38 101 PRO A O 1
ATOM 774 N N . GLU A 1 102 ? 6.998 11.919 -9.104 1.00 81.88 102 GLU A N 1
ATOM 775 C CA . GLU A 1 102 ? 6.756 12.042 -7.662 1.00 81.88 102 GLU A CA 1
ATOM 776 C C . GLU A 1 102 ? 7.079 10.734 -6.940 1.00 81.88 102 GLU A C 1
ATOM 778 O O . GLU A 1 102 ? 7.803 10.742 -5.939 1.00 81.88 102 GLU A O 1
ATOM 783 N N . ALA A 1 103 ? 6.637 9.604 -7.499 1.00 80.00 103 ALA A N 1
ATOM 784 C CA . ALA A 1 103 ? 6.973 8.275 -7.008 1.00 80.00 103 ALA A CA 1
ATOM 785 C C . ALA A 1 103 ? 8.494 8.057 -6.986 1.00 80.00 103 ALA A C 1
ATOM 787 O O . ALA A 1 103 ? 9.044 7.624 -5.972 1.00 80.00 103 ALA A O 1
ATOM 788 N N . ALA A 1 104 ? 9.202 8.435 -8.055 1.00 76.75 104 ALA A N 1
ATOM 789 C CA . ALA A 1 104 ? 10.657 8.351 -8.134 1.00 76.75 104 ALA A CA 1
ATOM 790 C C . ALA A 1 104 ? 11.346 9.191 -7.047 1.00 76.75 104 ALA A C 1
ATOM 792 O O . ALA A 1 104 ? 12.287 8.718 -6.404 1.00 76.75 104 ALA A O 1
ATOM 793 N N . ARG A 1 105 ? 10.863 10.414 -6.784 1.00 75.00 105 ARG A N 1
ATOM 794 C CA . ARG A 1 105 ? 11.385 11.248 -5.689 1.00 75.00 105 ARG A CA 1
ATOM 795 C C . ARG A 1 105 ? 11.192 10.583 -4.333 1.00 75.00 105 ARG A C 1
ATOM 797 O O . ARG A 1 105 ? 12.147 10.537 -3.563 1.00 75.00 105 ARG A O 1
ATOM 804 N N . LEU A 1 106 ? 10.012 10.038 -4.044 1.00 72.38 106 LEU A N 1
ATOM 805 C CA . LEU A 1 106 ? 9.749 9.359 -2.772 1.00 72.38 106 LEU A CA 1
ATOM 806 C C . LEU A 1 106 ? 10.609 8.105 -2.604 1.00 72.38 106 LEU A C 1
ATOM 808 O O . LEU A 1 106 ? 11.233 7.949 -1.557 1.00 72.38 106 LEU A O 1
ATOM 812 N N . ARG A 1 107 ? 10.747 7.270 -3.643 1.00 69.81 107 ARG A N 1
ATOM 813 C CA . ARG A 1 107 ? 11.646 6.100 -3.626 1.00 69.81 107 ARG A CA 1
ATOM 814 C C . ARG A 1 107 ? 13.087 6.500 -3.287 1.00 69.81 107 ARG A C 1
ATOM 816 O O . ARG A 1 107 ? 13.739 5.829 -2.489 1.00 69.81 107 ARG A O 1
ATOM 823 N N . VAL A 1 108 ? 13.579 7.616 -3.834 1.00 66.19 108 VAL A N 1
ATOM 824 C CA . VAL A 1 108 ? 14.931 8.131 -3.552 1.00 66.19 108 VAL A CA 1
ATOM 825 C C . VAL A 1 108 ? 15.037 8.701 -2.136 1.00 66.19 108 VAL A C 1
ATOM 827 O O . VAL A 1 108 ? 15.914 8.276 -1.384 1.00 66.19 108 VAL A O 1
ATOM 830 N N . LEU A 1 109 ? 14.142 9.615 -1.750 1.00 61.78 109 LEU A N 1
ATOM 831 C CA . LEU A 1 109 ? 14.147 10.291 -0.443 1.00 61.78 109 LEU A CA 1
ATOM 832 C C . LEU A 1 109 ? 13.945 9.317 0.725 1.00 61.78 109 LEU A C 1
ATOM 834 O O . LEU A 1 109 ? 14.472 9.522 1.819 1.00 61.78 109 LEU A O 1
ATOM 838 N N . HIS A 1 110 ? 13.205 8.237 0.488 1.00 59.50 110 HIS A N 1
ATOM 839 C CA . HIS A 1 110 ? 12.941 7.199 1.475 1.00 59.50 110 HIS A CA 1
ATOM 840 C C . HIS A 1 110 ? 13.824 5.959 1.296 1.00 59.50 110 HIS A C 1
ATOM 842 O O . HIS A 1 110 ? 13.698 5.021 2.087 1.00 59.50 110 HIS A O 1
ATOM 848 N N . SER A 1 111 ? 14.777 5.963 0.361 1.00 57.53 111 SER A N 1
ATOM 849 C CA . SER A 1 111 ? 15.782 4.904 0.275 1.00 57.53 111 SER A CA 1
ATOM 850 C C . SER A 1 111 ? 16.619 4.844 1.557 1.00 57.53 111 SER A C 1
ATOM 852 O O . SER A 1 111 ? 16.897 5.862 2.202 1.00 57.53 111 SER A O 1
ATOM 854 N N . PHE A 1 112 ? 17.040 3.631 1.925 1.00 56.53 112 PHE A N 1
ATOM 855 C CA . PHE A 1 112 ? 17.949 3.399 3.050 1.00 56.53 112 PHE A CA 1
ATOM 856 C C . PHE A 1 112 ? 19.178 4.321 2.977 1.00 56.53 112 PHE A C 1
ATOM 858 O O . PHE A 1 112 ? 19.533 4.963 3.962 1.00 56.53 112 PHE A O 1
ATOM 865 N N . TRP A 1 113 ? 19.771 4.450 1.787 1.00 50.31 113 TRP A N 1
ATOM 866 C CA . TRP A 1 113 ? 20.979 5.241 1.564 1.00 50.31 113 TRP A CA 1
ATOM 867 C C . TRP A 1 113 ? 20.766 6.743 1.740 1.00 50.31 113 TRP A C 1
ATOM 869 O O . TRP A 1 113 ? 21.591 7.394 2.377 1.00 50.31 113 TRP A O 1
ATOM 879 N N . PHE A 1 114 ? 19.662 7.299 1.238 1.00 58.12 114 PHE A N 1
ATOM 880 C CA . PHE A 1 114 ? 19.387 8.729 1.383 1.00 58.12 114 PHE A CA 1
ATOM 881 C C . PHE A 1 114 ? 19.151 9.122 2.845 1.00 58.12 114 PHE A C 1
ATOM 883 O O . PHE A 1 114 ? 19.654 10.147 3.301 1.00 58.12 114 PHE A O 1
ATOM 890 N N . ARG A 1 115 ? 18.450 8.280 3.613 1.00 57.88 115 ARG A N 1
ATOM 891 C CA . ARG A 1 115 ? 18.245 8.518 5.049 1.00 57.88 115 ARG A CA 1
ATOM 892 C C . ARG A 1 115 ? 19.538 8.379 5.839 1.00 57.88 115 ARG A C 1
ATOM 894 O O . ARG A 1 115 ? 19.817 9.228 6.676 1.00 57.88 115 ARG A O 1
ATOM 901 N N . GLN A 1 116 ? 20.374 7.395 5.505 1.00 58.66 116 GLN A N 1
ATOM 902 C CA . GLN A 1 116 ? 21.678 7.244 6.146 1.00 58.66 116 GLN A CA 1
ATOM 903 C C . GLN A 1 116 ? 22.594 8.440 5.869 1.00 58.66 116 GLN A C 1
ATOM 905 O O . GLN A 1 116 ? 23.307 8.882 6.760 1.00 58.66 116 GLN A O 1
ATOM 910 N N . LEU A 1 117 ? 22.536 9.010 4.665 1.00 57.88 117 LEU A N 1
ATOM 911 C CA . LEU A 1 117 ? 23.241 10.243 4.315 1.00 57.88 117 LEU A CA 1
ATOM 912 C C . LEU A 1 117 ? 22.709 11.465 5.076 1.00 57.88 117 LEU A C 1
ATOM 914 O O . LEU A 1 117 ? 23.496 12.257 5.593 1.00 57.88 117 LEU A O 1
ATOM 918 N N . ARG A 1 118 ? 21.382 11.608 5.166 1.00 57.59 118 ARG A N 1
ATOM 919 C CA . ARG A 1 118 ? 20.713 12.744 5.814 1.00 57.59 118 ARG A CA 1
ATOM 920 C C . ARG A 1 118 ? 20.869 12.743 7.336 1.00 57.59 118 ARG A C 1
ATOM 922 O O . ARG A 1 118 ? 21.102 13.800 7.912 1.00 57.59 118 ARG A O 1
ATOM 929 N N . ASP A 1 119 ? 20.810 11.577 7.976 1.00 58.44 119 ASP A N 1
ATOM 930 C CA . ASP A 1 119 ? 20.900 11.416 9.436 1.00 58.44 119 ASP A CA 1
ATOM 931 C C . ASP A 1 119 ? 22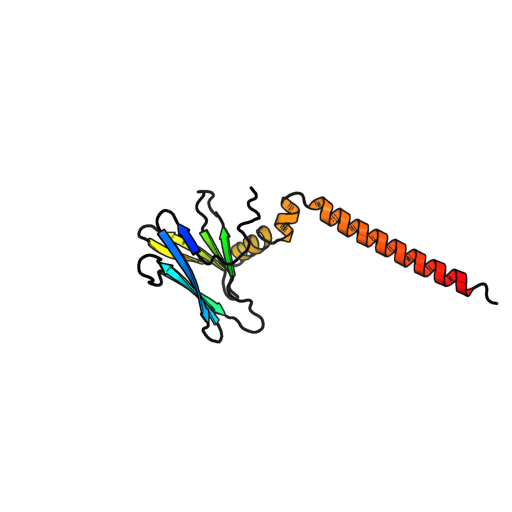.362 11.442 9.943 1.00 58.44 119 ASP A C 1
ATOM 933 O O . ASP A 1 119 ? 22.686 10.933 11.016 1.00 58.44 119 ASP A O 1
ATOM 937 N N . GLY A 1 120 ? 23.271 12.043 9.168 1.00 52.25 120 GLY A N 1
ATOM 938 C CA . GLY A 1 120 ? 24.664 12.240 9.557 1.00 52.25 120 GLY A CA 1
ATOM 939 C C . GLY A 1 120 ? 25.568 11.029 9.331 1.00 52.25 120 GLY A C 1
ATOM 940 O O . GLY A 1 120 ? 26.640 10.972 9.921 1.00 52.25 120 GLY A O 1
ATOM 941 N N . GLY A 1 121 ? 25.197 10.076 8.470 1.00 51.88 121 GLY A N 1
ATOM 942 C CA . GLY A 1 121 ? 26.002 8.899 8.113 1.00 51.88 121 GLY A CA 1
ATOM 943 C C . GLY A 1 121 ? 27.164 9.166 7.150 1.00 51.88 121 GLY A C 1
ATOM 944 O O . GLY A 1 121 ? 27.768 8.212 6.656 1.00 51.88 121 GLY A O 1
ATOM 945 N N . TRP A 1 122 ? 27.551 10.428 6.924 1.00 57.50 122 TRP A N 1
ATOM 946 C CA . TRP A 1 122 ? 28.820 10.755 6.259 1.00 57.50 122 TRP A CA 1
ATOM 947 C C . TRP A 1 122 ? 30.053 10.018 6.826 1.00 57.50 122 TRP A C 1
ATOM 949 O O . TRP A 1 122 ? 30.891 9.590 6.028 1.00 57.50 122 TRP A O 1
ATOM 959 N N . PRO A 1 123 ? 30.171 9.761 8.146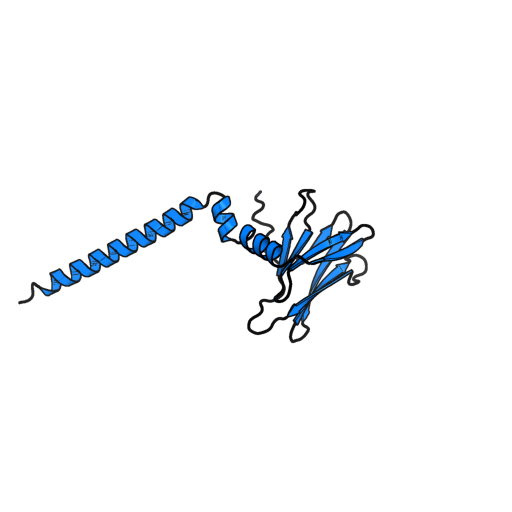 1.00 55.72 123 PRO A N 1
ATOM 960 C CA . PRO A 1 123 ? 31.266 8.977 8.706 1.00 55.72 123 PRO A CA 1
ATOM 961 C C . PRO A 1 123 ? 31.297 7.521 8.228 1.00 55.72 123 PRO A C 1
ATOM 963 O O . PRO A 1 123 ? 32.379 6.954 8.143 1.00 55.72 123 PRO A O 1
ATOM 966 N N . LEU A 1 124 ? 30.158 6.902 7.882 1.00 55.62 124 LEU A N 1
ATOM 967 C CA . LEU A 1 124 ? 30.127 5.516 7.385 1.00 55.62 124 LEU A CA 1
ATOM 968 C C . LEU A 1 124 ? 30.690 5.407 5.965 1.00 55.62 124 LEU A C 1
ATOM 970 O O . LEU A 1 124 ? 31.379 4.437 5.653 1.00 55.62 124 LEU A O 1
ATOM 974 N N . LEU A 1 125 ? 30.468 6.421 5.126 1.00 56.31 125 LEU A N 1
ATOM 975 C CA . LEU A 1 125 ? 31.094 6.501 3.804 1.00 56.31 125 LEU A CA 1
ATOM 976 C C . LEU A 1 125 ? 32.585 6.833 3.898 1.00 56.31 125 LEU A C 1
ATOM 978 O O . LEU A 1 125 ? 33.375 6.290 3.128 1.00 56.31 125 LEU A O 1
ATOM 982 N N . LEU A 1 126 ? 32.992 7.641 4.882 1.00 57.25 126 LEU A N 1
ATOM 983 C CA . LEU A 1 126 ? 34.406 7.891 5.171 1.00 57.25 126 LEU A CA 1
ATOM 984 C C . LEU A 1 126 ? 35.116 6.649 5.732 1.00 57.25 126 LEU A C 1
ATOM 986 O O . LEU A 1 126 ? 36.235 6.366 5.312 1.00 57.25 126 LEU A O 1
ATOM 990 N N . LEU A 1 127 ? 34.481 5.875 6.620 1.00 54.81 127 LEU A N 1
ATOM 991 C CA . LEU A 1 127 ? 35.007 4.611 7.157 1.00 54.81 127 LEU A CA 1
ATOM 992 C C . LEU A 1 127 ? 35.071 3.518 6.080 1.00 54.81 127 LEU A C 1
ATOM 994 O O . LEU A 1 127 ? 36.081 2.828 5.964 1.00 54.81 127 LEU A O 1
ATOM 998 N N . GLY A 1 128 ? 34.047 3.400 5.232 1.00 55.75 128 GLY A N 1
ATOM 999 C CA . GLY A 1 128 ? 34.064 2.508 4.067 1.00 55.75 128 GLY A CA 1
ATOM 1000 C C . GLY A 1 128 ? 35.142 2.890 3.046 1.00 55.75 128 GLY A C 1
ATOM 1001 O O . GLY A 1 128 ? 35.903 2.033 2.596 1.00 55.75 128 GLY A O 1
ATOM 1002 N N . GLY A 1 129 ? 35.277 4.184 2.739 1.00 55.62 129 GLY A N 1
ATOM 1003 C CA . GLY A 1 129 ? 36.307 4.701 1.835 1.00 55.62 129 GLY A CA 1
ATOM 1004 C C . GLY A 1 129 ? 37.731 4.523 2.372 1.00 55.62 129 GLY A C 1
ATOM 1005 O O . GLY A 1 129 ? 38.618 4.101 1.633 1.00 55.62 129 GLY A O 1
ATOM 1006 N N . SER A 1 130 ? 37.956 4.767 3.665 1.00 55.12 130 SER A N 1
ATOM 1007 C CA . SER A 1 130 ? 39.267 4.552 4.300 1.00 55.12 130 SER A CA 1
ATOM 1008 C C . SER A 1 130 ? 39.627 3.067 4.421 1.00 55.12 130 SER A C 1
ATOM 1010 O O . SER A 1 130 ? 40.789 2.716 4.226 1.00 55.12 130 SER A O 1
ATOM 1012 N N . SER A 1 131 ? 38.644 2.181 4.611 1.00 55.97 131 SER A N 1
ATOM 1013 C CA . SER A 1 131 ? 38.840 0.722 4.547 1.00 55.97 131 SER A CA 1
ATOM 1014 C C . SER A 1 131 ? 39.262 0.256 3.148 1.00 55.97 131 SER A C 1
ATOM 1016 O O . SER A 1 131 ? 40.176 -0.556 3.013 1.00 55.97 131 SER A O 1
ATOM 1018 N N . ALA A 1 132 ? 38.642 0.802 2.096 1.00 55.00 132 ALA A N 1
ATOM 1019 C CA . ALA A 1 132 ? 38.989 0.495 0.708 1.00 55.00 132 ALA A CA 1
ATOM 1020 C C . ALA A 1 132 ? 40.388 1.016 0.324 1.00 55.00 132 ALA A C 1
ATOM 1022 O O . ALA A 1 132 ? 41.151 0.312 -0.338 1.00 55.00 132 ALA A O 1
ATOM 1023 N N . LEU A 1 133 ? 40.760 2.212 0.793 1.00 56.81 133 LEU A N 1
ATOM 1024 C CA . LEU A 1 133 ? 42.101 2.783 0.620 1.00 56.81 133 LEU A CA 1
ATOM 1025 C C . LEU A 1 133 ? 43.178 1.969 1.351 1.00 56.81 133 LEU A C 1
ATOM 1027 O O . LEU A 1 133 ? 44.214 1.663 0.763 1.00 56.81 133 LEU A O 1
ATOM 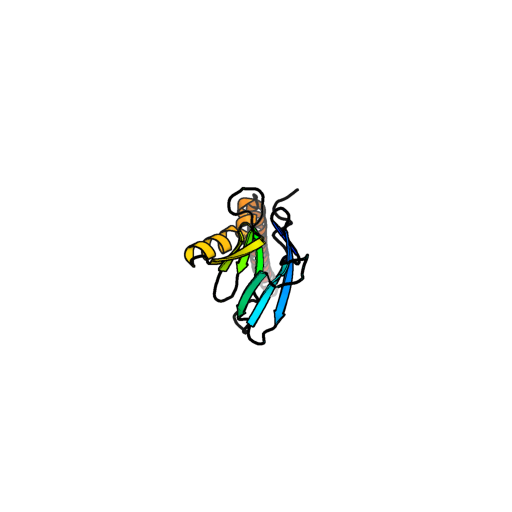1031 N N . LEU A 1 134 ? 42.927 1.558 2.597 1.00 56.06 134 LEU A N 1
ATOM 1032 C CA . LEU A 1 134 ? 43.838 0.688 3.349 1.00 56.06 134 LEU A CA 1
ATOM 1033 C C . LEU A 1 134 ? 43.963 -0.700 2.706 1.00 56.06 134 LEU A C 1
ATOM 1035 O O . LEU A 1 134 ? 45.067 -1.236 2.626 1.00 56.06 134 LEU A O 1
ATOM 1039 N N . GLY A 1 135 ? 42.867 -1.254 2.180 1.00 52.62 135 GLY A N 1
ATOM 1040 C CA . GLY A 1 135 ? 42.877 -2.505 1.418 1.00 52.62 135 GLY A CA 1
ATOM 1041 C C . GLY A 1 135 ? 43.704 -2.416 0.131 1.00 52.62 135 GLY A C 1
ATOM 1042 O O . GLY A 1 135 ? 44.498 -3.313 -0.156 1.00 52.62 135 GLY A O 1
ATOM 1043 N N . ALA A 1 136 ? 43.591 -1.312 -0.614 1.00 58.69 136 ALA A N 1
ATOM 1044 C CA . ALA A 1 136 ? 44.376 -1.076 -1.827 1.00 58.69 136 ALA A CA 1
ATOM 1045 C C . ALA A 1 136 ? 45.876 -0.887 -1.531 1.00 58.69 136 ALA A C 1
ATOM 1047 O O . ALA A 1 136 ? 46.720 -1.434 -2.243 1.00 58.69 136 ALA A O 1
ATOM 1048 N N . VAL A 1 137 ? 46.224 -0.176 -0.452 1.00 60.81 137 VAL A N 1
ATOM 1049 C CA . VAL A 1 137 ? 47.619 -0.024 0.001 1.00 60.81 137 VAL A CA 1
ATOM 1050 C C . VAL A 1 137 ? 48.191 -1.361 0.487 1.00 60.81 137 VAL A C 1
ATOM 1052 O O . VAL A 1 137 ? 49.323 -1.702 0.142 1.00 60.81 137 VAL A O 1
ATOM 1055 N N . GLY A 1 138 ? 47.404 -2.156 1.218 1.00 55.19 138 GLY A N 1
ATOM 1056 C CA . GLY A 1 138 ? 47.792 -3.497 1.664 1.00 55.19 138 GLY A CA 1
ATOM 1057 C C . GLY A 1 138 ? 48.072 -4.454 0.500 1.00 55.19 138 GLY A C 1
ATOM 1058 O O . GLY A 1 138 ? 49.098 -5.135 0.493 1.00 55.19 138 GLY A O 1
ATOM 1059 N N . LEU A 1 139 ? 47.219 -4.453 -0.530 1.00 58.66 139 LEU A N 1
ATOM 1060 C CA . LEU A 1 139 ? 47.428 -5.235 -1.754 1.00 58.66 139 LEU A CA 1
ATOM 1061 C C . LEU A 1 139 ? 48.625 -4.731 -2.578 1.00 58.66 139 LEU A C 1
ATOM 1063 O O . LEU A 1 139 ? 49.392 -5.541 -3.101 1.00 58.66 139 LEU A O 1
ATOM 1067 N N . GLY A 1 140 ? 48.838 -3.414 -2.650 1.00 53.66 140 GLY A N 1
ATOM 1068 C CA . GLY A 1 140 ? 50.003 -2.819 -3.311 1.00 53.66 140 GLY A CA 1
ATOM 1069 C C . GLY A 1 140 ? 51.332 -3.201 -2.646 1.00 53.66 140 GLY A C 1
ATOM 1070 O O . GLY A 1 140 ? 52.291 -3.552 -3.335 1.00 53.66 140 GLY A O 1
ATOM 1071 N N . LEU A 1 141 ? 51.383 -3.211 -1.310 1.00 58.12 141 LEU A N 1
ATOM 1072 C CA . LEU A 1 141 ? 52.562 -3.632 -0.544 1.00 58.12 141 LEU A CA 1
ATOM 1073 C C . LEU A 1 141 ? 52.820 -5.143 -0.646 1.00 58.12 141 LEU A C 1
ATOM 1075 O O . LEU A 1 141 ? 53.974 -5.547 -0.792 1.00 58.12 141 LEU A O 1
ATOM 1079 N N . ALA A 1 142 ? 51.773 -5.973 -0.648 1.00 56.66 142 ALA A N 1
ATOM 1080 C CA . ALA A 1 142 ? 51.895 -7.418 -0.863 1.00 56.66 142 ALA A CA 1
ATOM 1081 C C . ALA A 1 142 ? 52.408 -7.770 -2.277 1.00 56.66 142 ALA A C 1
ATOM 1083 O O . ALA A 1 142 ? 53.187 -8.707 -2.454 1.00 56.66 142 ALA A O 1
ATOM 1084 N N . ALA A 1 143 ? 52.023 -6.993 -3.294 1.00 55.84 143 ALA A N 1
ATOM 1085 C CA . ALA A 1 143 ? 52.528 -7.157 -4.657 1.00 55.84 143 ALA A CA 1
ATOM 1086 C C . ALA A 1 143 ? 53.991 -6.691 -4.824 1.00 55.84 143 ALA A C 1
ATOM 1088 O O . ALA A 1 143 ? 54.713 -7.198 -5.685 1.00 55.84 143 ALA A O 1
ATOM 1089 N N . LEU A 1 144 ? 54.450 -5.736 -4.009 1.00 56.72 144 LEU A N 1
ATOM 1090 C CA . LEU A 1 144 ? 55.841 -5.269 -4.007 1.00 56.72 144 LEU A CA 1
ATOM 1091 C C . LEU A 1 144 ? 56.777 -6.229 -3.256 1.00 56.72 144 LEU A C 1
ATOM 1093 O O . LEU A 1 144 ? 57.894 -6.472 -3.716 1.00 56.72 144 LEU A O 1
ATOM 1097 N N . SER A 1 145 ? 56.326 -6.827 -2.150 1.00 57.25 145 SER A N 1
ATOM 1098 C CA . SER A 1 145 ? 57.116 -7.804 -1.388 1.00 57.25 145 SER A CA 1
ATOM 1099 C C . SER A 1 145 ? 57.284 -9.139 -2.125 1.00 57.25 145 SER A C 1
ATOM 1101 O O . SER A 1 145 ? 58.368 -9.725 -2.081 1.00 57.25 145 SER A O 1
ATOM 1103 N N . SER A 1 146 ? 56.289 -9.579 -2.903 1.00 51.16 146 SER A N 1
ATOM 1104 C CA . SER A 1 146 ? 56.412 -10.788 -3.733 1.00 51.16 146 SER A CA 1
ATOM 1105 C C . SER A 1 146 ? 57.443 -10.643 -4.868 1.00 51.16 146 SER A C 1
ATOM 1107 O O . SER A 1 146 ? 58.081 -11.623 -5.255 1.00 51.16 146 SER A O 1
ATOM 1109 N N . ARG A 1 147 ? 57.697 -9.417 -5.356 1.00 55.16 147 ARG A N 1
ATOM 1110 C CA . ARG A 1 147 ? 58.755 -9.128 -6.346 1.00 55.16 147 ARG A CA 1
ATOM 1111 C C . ARG A 1 147 ? 60.168 -9.091 -5.759 1.00 55.16 147 ARG A C 1
ATOM 1113 O O . ARG A 1 147 ? 61.124 -9.318 -6.498 1.00 55.16 147 ARG A O 1
ATOM 1120 N N . PHE A 1 148 ? 60.316 -8.822 -4.462 1.00 51.84 148 PHE A N 1
ATOM 1121 C CA . PHE A 1 148 ? 61.625 -8.788 -3.801 1.00 51.84 148 PHE A CA 1
ATOM 1122 C C . PHE A 1 148 ? 62.107 -10.177 -3.367 1.00 51.84 148 PHE A C 1
ATOM 1124 O O . PHE A 1 148 ? 63.286 -10.488 -3.525 1.00 51.84 148 PHE A O 1
ATOM 1131 N N . VAL A 1 149 ? 61.204 -11.054 -2.917 1.00 53.25 149 VAL A N 1
ATOM 1132 C CA . VAL A 1 149 ? 61.562 -12.429 -2.516 1.00 53.25 149 VAL A CA 1
ATOM 1133 C C . VAL A 1 149 ? 61.987 -13.288 -3.720 1.00 53.25 149 VAL A C 1
ATOM 1135 O O . VAL A 1 149 ? 62.877 -14.123 -3.598 1.00 53.25 149 VAL A O 1
ATOM 1138 N N . GLY A 1 150 ? 61.454 -13.026 -4.919 1.00 48.44 150 GLY A N 1
ATOM 1139 C CA . GLY A 1 150 ? 61.836 -13.744 -6.145 1.00 48.44 150 GLY A CA 1
ATOM 1140 C C . GLY A 1 150 ? 63.216 -13.395 -6.727 1.00 48.44 150 GLY A C 1
ATOM 1141 O O . GLY A 1 150 ? 63.639 -14.031 -7.690 1.00 48.44 150 GLY A O 1
ATOM 1142 N N . ARG A 1 151 ? 63.925 -12.393 -6.185 1.00 51.25 151 ARG A N 1
ATOM 1143 C CA . ARG A 1 151 ? 65.223 -11.928 -6.716 1.00 51.25 151 ARG A CA 1
ATOM 1144 C C . ARG A 1 151 ? 66.444 -12.366 -5.905 1.00 51.25 151 ARG A C 1
ATOM 1146 O O . ARG A 1 151 ? 67.554 -12.161 -6.374 1.00 51.25 151 ARG A O 1
ATOM 1153 N N . SER A 1 152 ? 66.250 -12.993 -4.743 1.00 49.25 152 SER A N 1
ATOM 1154 C CA . SER A 1 152 ? 67.343 -13.468 -3.875 1.00 49.25 152 SER A CA 1
ATOM 1155 C C . SER A 1 152 ? 67.687 -14.958 -4.059 1.00 49.25 152 SER A C 1
ATOM 1157 O O . SER A 1 152 ? 68.395 -15.525 -3.231 1.00 49.25 152 SER A O 1
ATOM 1159 N N . ALA A 1 153 ? 67.176 -15.600 -5.115 1.00 53.94 153 ALA A N 1
ATOM 1160 C CA . ALA A 1 153 ? 67.413 -17.013 -5.432 1.00 53.94 153 ALA A CA 1
ATOM 1161 C C . ALA A 1 153 ? 67.993 -17.206 -6.849 1.00 53.94 153 ALA A C 1
ATOM 1163 O O . ALA A 1 153 ? 67.544 -18.075 -7.600 1.00 53.94 153 ALA A O 1
ATOM 1164 N N . ARG A 1 154 ? 68.964 -16.371 -7.231 1.00 48.44 154 ARG A N 1
ATOM 1165 C CA . ARG A 1 154 ? 69.886 -16.627 -8.346 1.00 48.44 154 ARG A CA 1
ATOM 1166 C C . ARG A 1 154 ? 71.289 -16.202 -7.967 1.00 48.44 154 ARG A C 1
ATOM 1168 O O . ARG A 1 154 ? 71.398 -15.136 -7.324 1.00 48.44 154 ARG A O 1
#

Sequence (154 aa):
MGLVANSRRDPDTVSWGNATFLVKRRDLGQAMAIDFLRRDDGNVAESIAGRTDLVCEPPHLMLLDRDGDGEAEVYFTTCDESGFVVHRGGGQLMVEQLGEPEAARLRVLHSFWFRQLRDGGWPLLLLGGSSALLGAVGLGLAALSSRFVGRSAR

Radius of gyration: 24.26 Å; chains: 1; bounding box: 87×34×33 Å